Protein AF-A0A4R1HUL8-F1 (afdb_monomer)

InterPro domains:
  IPR018727 Protein of unknown function DUF2267 [PF10025] (7-65)
  IPR038282 DUF2267 superfamily [G3DSA:1.10.490.110] (2-72)

pLDDT: mean 78.18, std 15.73, range [41.16, 95.56]

Solvent-accessible surface area (backbone atoms only — not comparable to full-atom values): 4805 Å² total; per-residue (Å²): 133,85,75,66,52,60,65,63,50,29,53,48,48,13,63,76,70,66,42,96,40,59,65,57,22,46,54,54,48,50,52,53,50,34,62,50,47,76,75,42,54,76,69,52,36,51,58,54,45,70,73,41,35,72,78,55,30,71,71,49,56,75,74,72,79,95,73,75,84,80,75,81,76,74,89,80,135

Foldseek 3Di:
DDQDALVRQLVVQCVVVVPPDSVVSLVVLLVVLLVVLVVDDPVRNVVSLVSDHPVSSVSNPPDDPPPDPPPPPDDDD

Nearest PDB structures (foldseek):
  2ysk-assembly1_A-2  TM=8.399E-01  e=8.493E-01  Thermus thermophilus HB8
  8umd-assembly1_B  TM=6.764E-01  e=6.923E+00  Salmonella enterica subsp. enterica serovar Typhimurium
  2gsv-assembly1_B  TM=5.203E-01  e=4.286E+00  Bacillus subtilis
  2qyp-assembly1_B  TM=5.388E-01  e=7.351E+00  Homo sapiens

Organism: Pseudonocardia endophytica (NCBI:txid401976)

Mean predicted aligned error: 10.41 Å

Radius of gyration: 18.15 Å; Cα contacts (8 Å, |Δi|>4): 41; chains: 1; bounding box: 34×60×27 Å

Sequence (77 aa):
MSHPTDEAFLTRVQRELRLPDTGRATEASVAVLRSMAENLSPDEARTFSDILPPSLRSQVTPQPPRGGGQHSVAPGD

Structure (mmCIF, N/CA/C/O backbone):
data_AF-A0A4R1HUL8-F1
#
_entry.id   AF-A0A4R1HUL8-F1
#
loop_
_atom_site.group_PDB
_atom_site.id
_atom_site.type_symbol
_atom_site.label_atom_id
_atom_site.label_alt_id
_atom_site.label_comp_id
_atom_site.label_asym_id
_atom_site.label_entity_id
_atom_site.label_seq_id
_atom_site.pdbx_PDB_ins_code
_atom_site.Cartn_x
_atom_site.Cartn_y
_atom_site.Cartn_z
_atom_site.occupancy
_atom_site.B_iso_or_equiv
_atom_site.auth_seq_id
_atom_site.auth_comp_id
_atom_site.auth_asym_id
_atom_site.auth_atom_id
_atom_site.pdbx_PDB_model_num
ATOM 1 N N . MET A 1 1 ? 17.311 7.749 3.785 1.00 41.16 1 MET A N 1
ATOM 2 C CA . MET A 1 1 ? 15.865 8.016 3.634 1.00 41.16 1 MET A CA 1
ATOM 3 C C . MET A 1 1 ? 15.137 6.971 4.458 1.00 41.16 1 MET A C 1
ATOM 5 O O . MET A 1 1 ? 15.349 5.794 4.212 1.00 41.16 1 MET A O 1
ATOM 9 N N . SER A 1 2 ? 14.400 7.367 5.495 1.00 45.91 2 SER A N 1
ATOM 10 C CA . SER A 1 2 ? 13.673 6.415 6.344 1.00 45.91 2 SER A CA 1
ATOM 11 C C . SER A 1 2 ? 12.465 5.884 5.576 1.00 45.91 2 SER A C 1
ATOM 13 O O . SER A 1 2 ? 11.607 6.673 5.182 1.00 45.91 2 SER A O 1
ATOM 15 N N . HIS A 1 3 ? 12.413 4.575 5.326 1.00 54.41 3 HIS A N 1
ATOM 16 C CA . HIS A 1 3 ? 11.234 3.940 4.739 1.00 54.41 3 HIS A CA 1
ATOM 17 C C . HIS A 1 3 ? 10.053 4.108 5.711 1.00 54.41 3 HIS A C 1
ATOM 19 O O . HIS A 1 3 ? 10.243 3.911 6.916 1.00 54.41 3 HIS A O 1
ATOM 25 N N . PRO A 1 4 ? 8.854 4.498 5.242 1.00 59.50 4 PRO A N 1
ATOM 26 C CA . PRO A 1 4 ? 7.679 4.525 6.101 1.00 59.50 4 PRO A CA 1
ATOM 27 C C . PRO A 1 4 ? 7.434 3.114 6.639 1.00 59.50 4 PRO A C 1
ATOM 29 O O . PRO A 1 4 ? 7.446 2.145 5.879 1.00 59.50 4 PRO A O 1
ATOM 32 N N . THR A 1 5 ? 7.226 2.995 7.948 1.00 73.75 5 THR A N 1
ATOM 33 C CA . THR A 1 5 ? 6.777 1.737 8.544 1.00 73.75 5 THR A CA 1
ATOM 34 C C . THR A 1 5 ? 5.412 1.368 7.967 1.00 73.75 5 THR A C 1
ATOM 36 O O . THR A 1 5 ? 4.602 2.253 7.669 1.00 73.75 5 THR A O 1
ATOM 39 N N . ASP A 1 6 ? 5.148 0.068 7.813 1.00 78.44 6 ASP A N 1
ATOM 40 C CA . ASP A 1 6 ? 3.876 -0.450 7.294 1.00 78.44 6 ASP A CA 1
ATOM 41 C C . ASP A 1 6 ? 2.672 0.200 8.000 1.00 78.44 6 ASP A C 1
ATOM 43 O O . ASP A 1 6 ? 1.703 0.594 7.354 1.00 78.44 6 ASP A O 1
ATOM 47 N N . GLU A 1 7 ? 2.773 0.415 9.313 1.00 84.25 7 GLU A N 1
ATOM 48 C CA . GLU A 1 7 ? 1.734 1.042 10.131 1.00 84.25 7 GLU A CA 1
ATOM 49 C C . GLU A 1 7 ? 1.456 2.504 9.742 1.00 84.25 7 GLU A C 1
ATOM 51 O O . GLU A 1 7 ? 0.297 2.895 9.597 1.00 84.25 7 GLU A O 1
ATOM 56 N N . ALA A 1 8 ? 2.494 3.312 9.504 1.00 86.88 8 ALA A N 1
ATOM 57 C CA . ALA A 1 8 ? 2.331 4.715 9.122 1.00 86.88 8 ALA A CA 1
ATOM 58 C C . ALA A 1 8 ? 1.725 4.853 7.718 1.00 86.88 8 ALA A C 1
ATOM 60 O O . ALA A 1 8 ? 0.882 5.722 7.478 1.00 86.88 8 ALA A O 1
ATOM 61 N N . PHE A 1 9 ? 2.128 3.975 6.796 1.00 87.88 9 PHE A N 1
ATOM 62 C CA . PHE A 1 9 ? 1.558 3.919 5.454 1.00 87.88 9 PHE A CA 1
ATOM 63 C C . PHE A 1 9 ? 0.080 3.509 5.494 1.00 87.88 9 PHE A C 1
ATOM 65 O O . PHE A 1 9 ? -0.773 4.234 4.982 1.00 87.88 9 PHE A O 1
ATOM 72 N N . LEU A 1 10 ? -0.239 2.393 6.156 1.00 90.44 10 LEU A N 1
ATOM 73 C CA . LEU A 1 10 ? -1.601 1.860 6.209 1.00 90.44 10 LEU A CA 1
ATOM 74 C C . LEU A 1 10 ? -2.557 2.782 6.971 1.00 90.44 10 LEU A C 1
ATOM 76 O O . LEU A 1 10 ? -3.681 2.986 6.522 1.00 90.44 10 LEU A O 1
ATOM 80 N N . THR A 1 11 ? -2.100 3.416 8.055 1.00 91.25 11 THR A N 1
ATOM 81 C CA . THR A 1 11 ? -2.885 4.429 8.783 1.00 91.25 11 THR A CA 1
ATOM 82 C C . THR A 1 11 ? -3.220 5.619 7.885 1.00 91.25 11 THR A C 1
ATOM 84 O O . THR A 1 11 ? -4.334 6.148 7.919 1.00 91.25 11 THR A O 1
ATOM 87 N N . ARG A 1 12 ? -2.277 6.040 7.031 1.00 91.31 12 ARG A N 1
ATOM 88 C CA . ARG A 1 12 ? -2.512 7.125 6.075 1.00 91.31 12 ARG A CA 1
ATOM 89 C C . ARG A 1 12 ? -3.517 6.718 5.002 1.00 91.31 12 ARG A C 1
ATOM 91 O O . ARG A 1 12 ? -4.451 7.474 4.760 1.00 91.31 12 ARG A O 1
ATOM 98 N N . VAL A 1 13 ? -3.369 5.529 4.415 1.00 91.56 13 VAL A N 1
ATOM 99 C CA . VAL A 1 13 ? 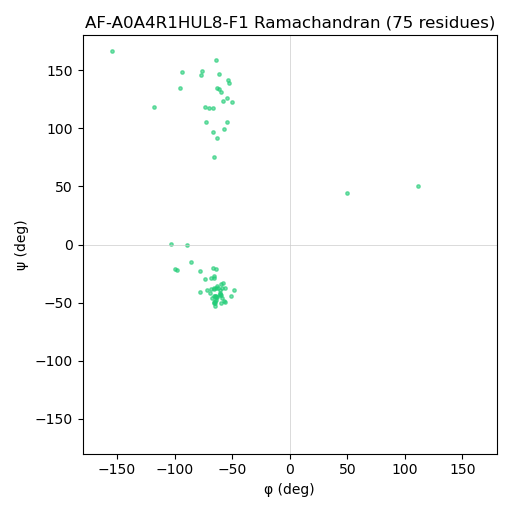-4.318 4.984 3.428 1.00 91.56 13 VAL A CA 1
ATOM 100 C C . VAL A 1 13 ? -5.718 4.867 4.026 1.00 91.56 13 VAL A C 1
ATOM 102 O O . VAL A 1 13 ? -6.686 5.311 3.412 1.00 91.56 13 VAL A O 1
ATOM 105 N N . GLN A 1 14 ? -5.826 4.333 5.245 1.00 93.69 14 GLN A N 1
ATOM 106 C CA . GLN A 1 14 ? -7.093 4.217 5.958 1.00 93.69 14 GLN A CA 1
ATOM 107 C C . GLN A 1 14 ? -7.769 5.581 6.113 1.00 93.69 14 GLN A C 1
ATOM 109 O O . GLN A 1 14 ? -8.952 5.720 5.810 1.00 93.69 14 GLN A O 1
ATOM 114 N N . ARG A 1 15 ? -7.020 6.593 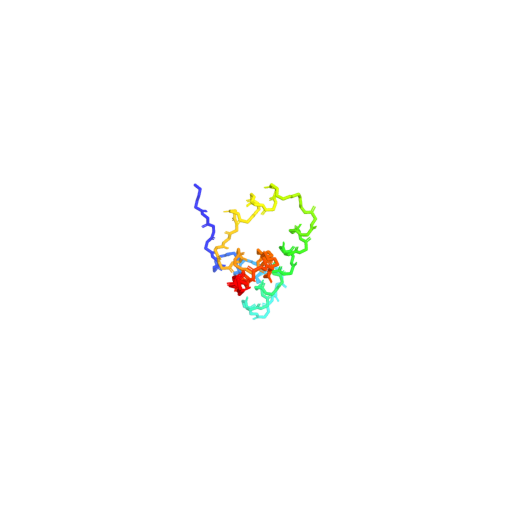6.564 1.00 94.50 15 ARG A N 1
ATOM 115 C CA . ARG A 1 15 ? -7.546 7.943 6.783 1.00 94.50 15 ARG A CA 1
ATOM 116 C C . ARG A 1 15 ? -7.970 8.622 5.478 1.00 94.50 15 ARG A C 1
ATOM 118 O O . ARG A 1 15 ? -9.034 9.235 5.446 1.00 94.50 15 ARG A O 1
ATOM 125 N N . GLU A 1 16 ? -7.157 8.521 4.431 1.00 95.56 16 GLU A N 1
ATOM 126 C CA . GLU A 1 16 ? -7.424 9.139 3.122 1.00 95.56 16 GLU A CA 1
ATOM 127 C C . GLU A 1 16 ? -8.668 8.534 2.461 1.00 95.56 16 GLU A C 1
ATOM 129 O O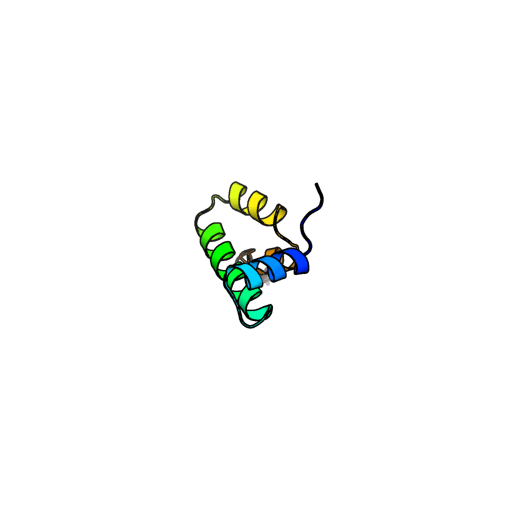 . GLU A 1 16 ? -9.534 9.258 1.974 1.00 95.56 16 GLU A O 1
ATOM 134 N N . LEU A 1 17 ? -8.795 7.206 2.503 1.00 93.62 17 LEU A N 1
ATOM 135 C CA . LEU A 1 17 ? -9.907 6.472 1.893 1.00 93.62 17 LEU A CA 1
ATOM 136 C C . LEU A 1 17 ? -11.105 6.283 2.839 1.00 93.62 17 LEU A C 1
ATOM 138 O O . LEU A 1 17 ? -12.104 5.685 2.446 1.00 93.62 17 LEU A O 1
ATOM 142 N N . ARG A 1 18 ? -11.014 6.786 4.079 1.00 95.38 18 ARG A N 1
ATOM 143 C CA . ARG A 1 18 ? -12.008 6.607 5.155 1.00 95.38 18 ARG A CA 1
ATOM 144 C C . ARG A 1 18 ? -12.420 5.145 5.347 1.00 95.38 18 ARG A C 1
ATOM 146 O O . ARG A 1 18 ? -13.602 4.827 5.471 1.00 95.38 18 ARG A O 1
ATOM 153 N N . LEU A 1 19 ? -11.435 4.255 5.351 1.00 94.56 19 LEU A N 1
ATOM 154 C CA . LEU A 1 19 ? -11.666 2.822 5.492 1.00 94.56 19 LEU A CA 1
ATOM 155 C C . LEU A 1 19 ? -11.968 2.456 6.953 1.00 94.56 19 LEU A C 1
ATOM 157 O O . LEU A 1 19 ? -11.409 3.068 7.870 1.00 94.56 19 LEU A O 1
ATOM 161 N N . PRO A 1 20 ? -12.838 1.456 7.182 1.00 90.38 20 PRO A N 1
ATOM 162 C CA . PRO A 1 20 ? -13.313 1.111 8.521 1.00 90.38 20 PRO A CA 1
ATOM 163 C C . PRO A 1 20 ? -12.200 0.575 9.427 1.00 90.38 20 PRO A C 1
ATOM 165 O O . PRO A 1 20 ? -12.243 0.773 10.637 1.00 90.38 20 PRO A O 1
ATOM 168 N N . ASP A 1 21 ? -11.185 -0.059 8.844 1.00 90.56 21 ASP A N 1
ATOM 169 C CA . ASP A 1 21 ? -10.087 -0.686 9.564 1.00 90.56 21 ASP A CA 1
ATOM 170 C C . ASP A 1 21 ? -8.821 -0.771 8.700 1.00 90.56 21 ASP A C 1
ATOM 172 O O . ASP A 1 21 ? -8.834 -0.570 7.478 1.00 90.56 21 ASP A O 1
ATOM 176 N N . THR A 1 22 ? -7.706 -1.073 9.360 1.00 87.62 22 THR 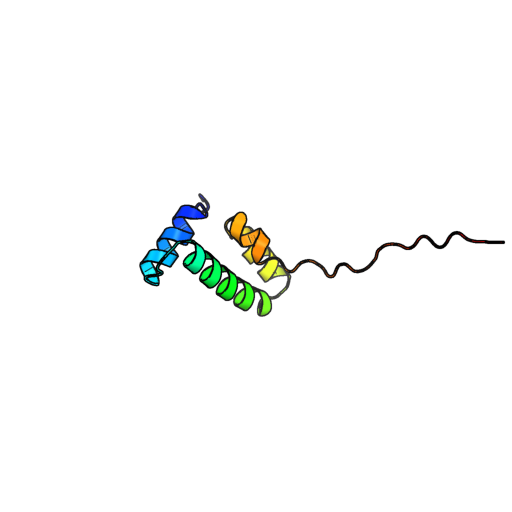A N 1
ATOM 177 C CA . THR A 1 22 ? -6.390 -1.219 8.736 1.00 87.62 22 THR A CA 1
ATOM 178 C C . THR A 1 22 ? -6.327 -2.419 7.789 1.00 87.62 22 THR A C 1
ATOM 180 O O . THR A 1 22 ? -5.579 -2.373 6.818 1.00 87.62 22 THR A O 1
ATOM 183 N N . GLY A 1 23 ? -7.137 -3.462 8.011 1.00 88.88 23 GLY A N 1
ATOM 184 C CA . GLY A 1 23 ? -7.219 -4.629 7.130 1.00 88.88 23 GLY A CA 1
ATOM 185 C C . GLY A 1 23 ? -7.743 -4.257 5.744 1.00 88.88 23 GLY A C 1
ATOM 186 O O . GLY A 1 23 ? -7.126 -4.600 4.737 1.00 88.88 23 GLY A O 1
ATOM 187 N N . ARG A 1 24 ? -8.802 -3.442 5.675 1.00 91.56 24 ARG A N 1
ATOM 188 C CA . ARG A 1 24 ? -9.292 -2.869 4.409 1.00 91.56 24 ARG A CA 1
ATOM 189 C C . ARG A 1 24 ? -8.265 -1.967 3.737 1.00 91.56 24 ARG A C 1
ATOM 191 O O . ARG A 1 24 ? -8.144 -1.989 2.513 1.00 91.56 24 ARG A O 1
ATOM 198 N N . ALA A 1 25 ? -7.506 -1.195 4.514 1.00 92.06 25 ALA A N 1
ATOM 199 C CA . ALA A 1 25 ? -6.412 -0.390 3.974 1.00 92.06 25 ALA A CA 1
ATOM 200 C C . ALA A 1 25 ? -5.301 -1.266 3.378 1.00 92.06 25 ALA A C 1
ATOM 202 O O . ALA A 1 25 ? -4.757 -0.929 2.324 1.00 92.06 25 ALA A O 1
ATOM 203 N N . THR A 1 26 ? -5.007 -2.412 3.995 1.00 91.06 26 THR A N 1
ATOM 204 C CA . THR A 1 26 ? -4.077 -3.406 3.452 1.00 91.06 26 THR A CA 1
ATOM 205 C C . THR A 1 26 ? -4.605 -4.010 2.156 1.00 91.06 26 THR A C 1
ATOM 207 O O . THR A 1 26 ? -3.881 -3.993 1.165 1.00 91.06 26 THR A O 1
ATOM 210 N N . GLU A 1 27 ? -5.856 -4.478 2.122 1.00 91.62 27 GLU A N 1
ATOM 211 C CA . GLU A 1 27 ? -6.476 -5.059 0.919 1.00 91.62 27 GLU A CA 1
ATOM 212 C C . GLU A 1 27 ? -6.443 -4.087 -0.268 1.00 91.62 27 GLU A C 1
ATOM 214 O O . GLU A 1 27 ? -5.977 -4.443 -1.352 1.00 91.62 27 GLU A O 1
ATOM 219 N N . ALA A 1 28 ? -6.878 -2.842 -0.051 1.00 93.00 28 ALA A N 1
ATOM 220 C CA . ALA A 1 28 ? -6.874 -1.804 -1.078 1.00 93.00 28 ALA A CA 1
ATOM 221 C C . ALA A 1 28 ? -5.454 -1.512 -1.583 1.00 93.00 28 ALA A C 1
ATOM 223 O O . ALA A 1 28 ? -5.223 -1.420 -2.789 1.00 93.00 28 ALA A O 1
ATOM 224 N N . SER A 1 29 ? -4.491 -1.416 -0.662 1.00 91.81 29 SER A N 1
ATOM 225 C CA . SER A 1 29 ? -3.091 -1.171 -1.012 1.00 91.81 29 SER A CA 1
ATOM 226 C C . SER A 1 29 ? -2.515 -2.322 -1.833 1.00 91.81 29 SER A C 1
ATOM 228 O O . SER A 1 29 ? -1.930 -2.086 -2.884 1.00 91.81 29 SER A O 1
ATOM 230 N N . VAL A 1 30 ? -2.718 -3.571 -1.406 1.00 90.75 30 VAL A N 1
ATOM 231 C CA . VAL A 1 30 ? -2.234 -4.758 -2.128 1.00 90.75 30 VAL A CA 1
ATOM 232 C C . VAL A 1 30 ? -2.839 -4.834 -3.526 1.00 90.75 30 VAL A C 1
ATOM 234 O O . VAL A 1 30 ? -2.107 -5.096 -4.478 1.00 90.75 30 VAL A O 1
ATOM 237 N N . ALA A 1 31 ? -4.138 -4.564 -3.673 1.00 90.38 31 ALA A N 1
ATOM 238 C CA . ALA A 1 31 ? -4.800 -4.571 -4.975 1.00 90.38 31 ALA A CA 1
ATOM 239 C C . ALA A 1 31 ? -4.174 -3.551 -5.938 1.00 90.38 31 ALA A C 1
ATOM 241 O O . ALA A 1 31 ? -3.783 -3.913 -7.045 1.00 90.38 31 ALA A O 1
ATOM 242 N N . VAL A 1 32 ? -4.005 -2.299 -5.502 1.00 90.75 32 VAL A N 1
ATOM 243 C CA . VAL A 1 32 ? -3.404 -1.239 -6.328 1.00 90.75 32 VAL A CA 1
ATOM 244 C C . VAL A 1 32 ? -1.949 -1.559 -6.674 1.00 90.75 32 VAL A C 1
ATOM 246 O O . VAL A 1 32 ? -1.548 -1.432 -7.830 1.00 90.75 32 VAL A O 1
ATOM 249 N N . LEU A 1 33 ? -1.158 -2.002 -5.694 1.00 90.00 33 LEU A N 1
ATOM 250 C CA . LEU A 1 33 ? 0.251 -2.330 -5.904 1.00 90.00 33 LEU A CA 1
ATOM 251 C C . LEU A 1 33 ? 0.433 -3.531 -6.846 1.00 90.00 33 LEU A C 1
ATOM 253 O O . LEU A 1 33 ? 1.342 -3.505 -7.673 1.00 90.00 33 LEU A O 1
ATOM 257 N N . ARG A 1 34 ? -0.433 -4.552 -6.767 1.00 87.44 34 ARG A N 1
ATOM 258 C CA . ARG A 1 34 ? -0.430 -5.683 -7.711 1.00 87.44 34 ARG A CA 1
ATOM 259 C C . ARG A 1 34 ? -0.784 -5.237 -9.123 1.00 87.44 34 ARG A C 1
ATOM 261 O O . ARG A 1 34 ? -0.025 -5.537 -10.036 1.00 87.44 34 ARG A O 1
ATOM 268 N N . SER A 1 35 ? -1.861 -4.468 -9.284 1.00 88.19 35 SER A N 1
ATOM 269 C CA . SER A 1 35 ? -2.250 -3.941 -10.596 1.00 88.19 35 SER A CA 1
ATOM 270 C C . SER A 1 35 ? -1.145 -3.086 -11.219 1.00 88.19 35 SER A C 1
ATOM 272 O O . SER A 1 35 ? -0.925 -3.145 -12.424 1.00 88.19 35 SER A O 1
ATOM 274 N N . MET A 1 36 ? -0.414 -2.304 -10.414 1.00 87.88 36 MET A N 1
ATOM 275 C CA . MET A 1 36 ? 0.755 -1.570 -10.907 1.00 87.88 36 MET A CA 1
ATOM 276 C C . MET A 1 36 ? 1.872 -2.524 -11.328 1.00 87.88 36 MET A C 1
ATOM 278 O O . MET A 1 36 ? 2.356 -2.407 -12.447 1.00 87.88 36 MET A O 1
ATOM 282 N N . ALA A 1 37 ? 2.236 -3.494 -10.485 1.00 86.00 37 ALA A N 1
ATOM 283 C CA . ALA A 1 37 ? 3.304 -4.449 -10.780 1.00 86.00 37 ALA A CA 1
ATOM 284 C C . ALA A 1 37 ? 3.069 -5.251 -12.074 1.00 86.00 37 ALA A C 1
ATOM 286 O O . ALA A 1 37 ? 4.028 -5.544 -12.781 1.00 86.00 37 ALA A O 1
ATOM 287 N N . GLU A 1 38 ? 1.815 -5.558 -12.418 1.00 86.44 38 GLU A N 1
ATOM 288 C CA . GLU A 1 38 ? 1.451 -6.252 -13.664 1.00 86.44 38 GLU A CA 1
ATOM 289 C C . GLU A 1 38 ? 1.720 -5.432 -14.936 1.00 86.44 38 GLU A C 1
ATOM 291 O O . GLU A 1 38 ? 1.838 -6.002 -16.018 1.00 86.44 38 GLU A O 1
ATOM 296 N N . ASN A 1 39 ? 1.834 -4.108 -14.816 1.00 87.62 39 ASN A N 1
ATOM 297 C CA . ASN A 1 39 ? 2.084 -3.198 -15.935 1.00 87.62 39 ASN A CA 1
ATOM 298 C C . ASN A 1 39 ? 3.542 -2.712 -16.005 1.00 87.62 39 ASN A C 1
ATOM 300 O O . ASN A 1 39 ? 3.878 -1.925 -16.889 1.00 87.62 39 ASN A O 1
ATOM 304 N N . LEU A 1 40 ? 4.399 -3.150 -15.080 1.00 87.62 40 LEU A N 1
ATOM 305 C CA . LEU A 1 40 ? 5.804 -2.755 -15.023 1.00 87.62 40 LEU A CA 1
ATOM 306 C C . LEU A 1 40 ? 6.697 -3.750 -15.765 1.00 87.62 40 LEU A C 1
ATOM 308 O O . LEU A 1 40 ? 6.467 -4.961 -15.756 1.00 87.62 40 LEU A O 1
ATOM 312 N N . SER A 1 41 ? 7.785 -3.240 -16.341 1.00 86.88 41 SER A N 1
ATOM 313 C CA . SER A 1 41 ? 8.869 -4.088 -16.835 1.00 86.88 41 SER A CA 1
ATOM 314 C C . SER A 1 41 ? 9.535 -4.838 -15.667 1.00 86.88 41 SER A C 1
ATOM 316 O O . SER A 1 41 ? 9.483 -4.370 -14.529 1.00 86.88 41 SER A O 1
ATOM 318 N N . PRO A 1 42 ? 10.239 -5.961 -15.901 1.00 80.88 42 PRO A N 1
ATOM 319 C CA . PRO A 1 42 ? 10.858 -6.747 -14.825 1.00 80.88 42 PRO A CA 1
ATOM 320 C C . PRO A 1 42 ? 11.820 -5.941 -13.936 1.00 80.88 42 PRO A C 1
ATOM 322 O O . PRO A 1 42 ? 11.860 -6.131 -12.720 1.00 80.88 42 PRO A O 1
ATOM 325 N N . ASP A 1 43 ? 12.577 -5.023 -14.540 1.00 83.69 43 ASP A N 1
ATOM 326 C CA . ASP A 1 43 ? 13.538 -4.156 -13.848 1.00 83.69 43 ASP A CA 1
ATOM 327 C C . ASP A 1 43 ? 12.832 -3.081 -12.993 1.00 83.69 43 ASP A C 1
ATOM 329 O O . ASP A 1 43 ? 13.192 -2.821 -11.840 1.00 83.69 43 ASP A O 1
ATOM 333 N N . GLU A 1 44 ? 11.734 -2.533 -13.520 1.00 86.44 44 GLU A N 1
ATOM 334 C CA . GLU A 1 44 ? 10.878 -1.566 -12.831 1.00 86.44 44 GLU A CA 1
ATOM 335 C C . GLU A 1 44 ? 10.120 -2.220 -11.672 1.00 86.44 44 GLU A C 1
ATOM 337 O O . GLU A 1 44 ? 10.066 -1.659 -10.582 1.00 86.44 44 GLU A O 1
ATOM 342 N N . ALA A 1 45 ? 9.600 -3.437 -11.861 1.00 82.25 45 ALA A N 1
ATOM 343 C CA . ALA A 1 45 ? 8.922 -4.207 -10.821 1.00 82.25 45 ALA A CA 1
ATOM 344 C C . ALA A 1 45 ? 9.864 -4.555 -9.656 1.00 82.25 45 ALA A C 1
ATOM 346 O O . ALA A 1 45 ? 9.452 -4.545 -8.490 1.00 82.25 45 ALA A O 1
ATOM 347 N N . ARG A 1 46 ? 11.144 -4.825 -9.949 1.00 82.38 46 ARG A N 1
ATOM 348 C CA . ARG A 1 46 ? 12.174 -5.062 -8.929 1.00 82.38 46 ARG A CA 1
ATOM 349 C C . ARG A 1 46 ? 12.441 -3.802 -8.110 1.00 82.38 46 ARG A C 1
ATOM 351 O O . ARG A 1 46 ? 12.343 -3.847 -6.886 1.00 82.38 46 ARG A O 1
ATOM 358 N N . THR A 1 47 ? 12.673 -2.681 -8.789 1.00 86.12 47 THR A N 1
ATOM 359 C CA . THR A 1 47 ? 12.873 -1.368 -8.155 1.00 86.12 47 THR A CA 1
ATOM 360 C C . THR A 1 47 ? 11.656 -0.960 -7.321 1.00 86.12 47 THR A C 1
ATOM 362 O O . THR A 1 47 ? 11.789 -0.529 -6.176 1.00 86.12 47 THR A O 1
ATOM 365 N N . PHE A 1 48 ? 10.455 -1.167 -7.862 1.00 85.25 48 PHE A N 1
ATOM 366 C CA . PHE A 1 48 ? 9.187 -0.935 -7.181 1.00 85.25 48 PHE A CA 1
ATOM 367 C C . PHE A 1 48 ? 9.048 -1.793 -5.919 1.00 85.25 48 PHE A C 1
ATOM 369 O O . PHE A 1 48 ? 8.638 -1.299 -4.877 1.00 85.25 48 PHE A O 1
ATOM 376 N N . SER A 1 49 ? 9.452 -3.060 -5.965 1.00 82.56 49 SER A N 1
ATOM 377 C CA . SER A 1 49 ? 9.393 -3.951 -4.801 1.00 82.56 49 SER A CA 1
ATOM 378 C C . SER A 1 49 ? 10.376 -3.566 -3.689 1.00 82.56 49 SER A C 1
ATOM 380 O O . SER A 1 49 ? 10.097 -3.830 -2.520 1.00 82.56 49 SER A O 1
ATOM 382 N N . ASP A 1 50 ? 11.514 -2.949 -4.024 1.00 84.50 50 ASP A N 1
ATOM 383 C CA . ASP A 1 50 ? 12.530 -2.527 -3.048 1.00 84.50 50 ASP A CA 1
ATOM 384 C C . ASP A 1 50 ? 12.159 -1.238 -2.295 1.00 84.50 50 ASP A C 1
ATOM 386 O O . ASP A 1 50 ? 12.634 -1.021 -1.179 1.00 84.50 50 ASP A O 1
ATOM 390 N N . ILE A 1 51 ? 11.278 -0.401 -2.852 1.00 85.94 51 ILE A N 1
ATOM 391 C CA . ILE A 1 51 ? 10.789 0.808 -2.165 1.00 85.94 51 ILE A CA 1
ATOM 392 C C . ILE A 1 51 ? 9.597 0.534 -1.239 1.00 85.94 51 ILE A C 1
ATOM 394 O O . ILE A 1 51 ? 9.268 1.382 -0.403 1.00 85.94 51 ILE A O 1
ATOM 398 N N . LEU A 1 52 ? 8.950 -0.628 -1.369 1.00 83.69 52 LEU A N 1
ATOM 399 C CA . LEU A 1 52 ? 7.767 -0.968 -0.586 1.00 83.69 52 LEU A CA 1
ATOM 400 C C . LEU A 1 52 ? 8.103 -1.366 0.855 1.00 83.69 52 LEU A C 1
ATOM 402 O O . LEU A 1 52 ? 9.137 -1.988 1.111 1.00 83.69 52 LEU A O 1
ATOM 406 N N . PRO A 1 53 ? 7.183 -1.090 1.797 1.00 83.00 53 PRO A N 1
ATOM 407 C CA . PRO A 1 53 ? 7.234 -1.672 3.127 1.00 83.00 53 PRO A CA 1
ATOM 408 C C . PRO A 1 53 ? 7.329 -3.210 3.065 1.00 83.00 53 PRO A C 1
ATOM 410 O O . PRO A 1 53 ? 6.684 -3.834 2.211 1.00 83.00 53 PRO A O 1
ATOM 413 N N . PRO A 1 54 ? 8.117 -3.845 3.950 1.00 81.06 54 PRO A N 1
ATOM 414 C CA . PRO A 1 54 ? 8.434 -5.271 3.867 1.00 81.06 54 PRO A CA 1
ATOM 415 C C . PRO A 1 54 ? 7.200 -6.185 3.919 1.00 81.06 54 PRO A C 1
ATOM 417 O O . PRO A 1 54 ? 7.171 -7.214 3.230 1.00 81.06 54 PRO A O 1
ATOM 420 N N . SER A 1 55 ? 6.154 -5.810 4.664 1.00 80.88 55 SER A N 1
ATOM 421 C CA . SER A 1 55 ? 4.932 -6.625 4.744 1.00 80.88 55 SER A CA 1
ATOM 422 C C . SER A 1 55 ? 4.103 -6.530 3.462 1.00 80.88 55 SER A C 1
ATOM 424 O O . SER A 1 55 ? 3.446 -7.498 3.084 1.00 80.88 55 SER A O 1
ATOM 426 N N . LEU A 1 56 ? 4.164 -5.399 2.751 1.00 82.81 56 LEU A N 1
ATOM 427 C CA . LEU A 1 56 ? 3.503 -5.224 1.454 1.00 82.81 56 LEU A CA 1
ATOM 428 C C . LEU A 1 56 ? 4.283 -5.896 0.325 1.00 82.81 56 LEU A C 1
ATOM 430 O O . LEU A 1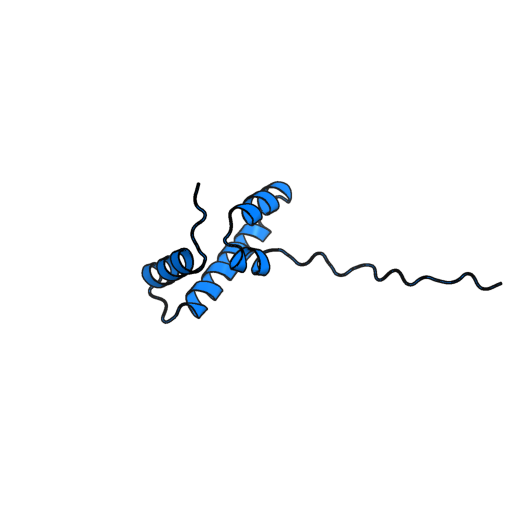 56 ? 3.677 -6.568 -0.508 1.00 82.81 56 LEU A O 1
ATOM 434 N N . ARG A 1 57 ? 5.620 -5.799 0.337 1.00 84.25 57 ARG A N 1
ATOM 435 C CA . ARG A 1 57 ? 6.508 -6.472 -0.629 1.00 84.25 57 ARG A CA 1
ATOM 436 C C . ARG A 1 57 ? 6.202 -7.967 -0.743 1.00 84.25 57 ARG A C 1
ATOM 438 O O . ARG A 1 57 ? 6.098 -8.499 -1.848 1.00 84.25 57 ARG A O 1
ATOM 445 N N . SER A 1 58 ? 6.009 -8.629 0.397 1.00 79.44 58 SER A N 1
ATOM 446 C CA . SER A 1 58 ? 5.705 -10.065 0.462 1.00 79.44 58 SER A CA 1
ATOM 447 C C . SER A 1 58 ? 4.363 -10.437 -0.187 1.00 79.44 58 SER A C 1
ATOM 449 O O . SER A 1 58 ? 4.173 -11.589 -0.562 1.00 79.44 58 SER A O 1
ATOM 451 N N . GLN A 1 59 ? 3.446 -9.476 -0.346 1.00 77.94 59 GLN A N 1
ATOM 452 C CA . GLN A 1 59 ? 2.119 -9.689 -0.935 1.00 77.94 59 GLN A CA 1
ATOM 453 C C . GLN A 1 59 ? 2.029 -9.317 -2.419 1.00 77.94 59 GLN A C 1
ATOM 455 O O . GLN A 1 59 ? 1.134 -9.797 -3.114 1.00 77.94 59 GLN A O 1
ATOM 460 N N . VAL A 1 60 ? 2.932 -8.462 -2.907 1.00 74.81 60 VAL A N 1
ATOM 461 C CA . VAL A 1 60 ? 2.932 -7.999 -4.306 1.00 74.81 60 VAL A CA 1
ATOM 462 C C . VAL A 1 60 ? 3.926 -8.737 -5.187 1.00 74.81 60 VAL A C 1
ATOM 464 O O . VAL A 1 60 ? 3.760 -8.736 -6.402 1.00 74.81 60 VAL A O 1
ATOM 467 N N . THR A 1 61 ? 4.944 -9.373 -4.599 1.00 67.19 61 THR A N 1
ATOM 468 C CA . THR A 1 61 ? 5.914 -10.146 -5.374 1.00 67.19 61 THR A CA 1
ATOM 469 C C . THR A 1 61 ? 5.187 -11.350 -5.975 1.00 67.19 61 THR A C 1
ATOM 471 O O . THR A 1 61 ? 4.698 -12.192 -5.213 1.00 67.19 61 THR A O 1
ATOM 474 N N . PRO A 1 62 ? 5.100 -11.469 -7.313 1.00 56.53 62 PRO A N 1
ATOM 475 C CA . PRO A 1 62 ? 4.578 -12.673 -7.931 1.00 56.53 62 PRO A CA 1
ATOM 476 C C . PRO A 1 62 ? 5.451 -13.828 -7.450 1.00 56.53 62 PRO A C 1
ATOM 478 O O . PRO A 1 62 ? 6.675 -13.779 -7.596 1.00 56.53 62 PRO A O 1
ATOM 481 N N . GLN A 1 63 ? 4.855 -14.855 -6.840 1.00 49.97 63 GLN A N 1
ATOM 482 C CA . GLN A 1 63 ? 5.603 -16.083 -6.601 1.00 49.97 63 GLN A CA 1
ATOM 483 C C . GLN A 1 63 ? 6.157 -16.525 -7.960 1.00 49.97 63 GLN A C 1
ATOM 485 O O . GLN A 1 63 ? 5.367 -16.628 -8.906 1.00 49.97 63 GLN A O 1
ATOM 490 N N . PRO A 1 64 ? 7.478 -16.764 -8.098 1.00 50.34 64 PRO A N 1
ATOM 491 C CA . PRO A 1 64 ? 7.969 -17.396 -9.308 1.00 50.34 64 PRO A CA 1
ATOM 492 C C . PRO A 1 64 ? 7.150 -18.676 -9.497 1.00 50.34 64 PRO A C 1
ATOM 494 O O . PRO A 1 64 ? 6.835 -19.335 -8.493 1.00 50.34 64 PRO A O 1
ATOM 497 N N . PRO A 1 65 ? 6.740 -19.009 -10.735 1.00 44.97 65 PRO A N 1
ATOM 498 C CA . PRO A 1 65 ? 6.007 -20.238 -10.972 1.00 44.97 65 PRO A CA 1
ATOM 499 C C . PRO A 1 65 ? 6.793 -21.359 -10.298 1.00 44.97 65 PRO A C 1
ATOM 501 O O . PRO A 1 65 ? 7.987 -21.520 -10.549 1.00 44.97 65 PRO A O 1
ATOM 504 N N . ARG A 1 66 ? 6.145 -22.079 -9.374 1.00 48.59 66 ARG A N 1
ATOM 505 C CA . ARG A 1 66 ? 6.694 -23.285 -8.747 1.00 48.59 66 ARG A CA 1
ATOM 506 C C . ARG A 1 66 ? 6.825 -24.349 -9.840 1.00 48.59 66 ARG A C 1
A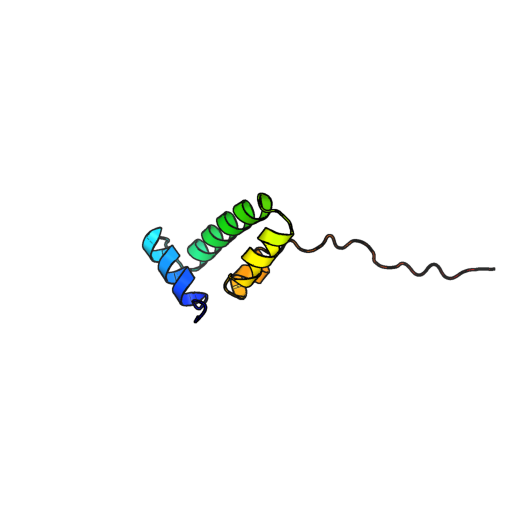TOM 508 O O . ARG A 1 66 ? 5.996 -25.242 -9.953 1.00 48.59 66 ARG A O 1
ATOM 515 N N . GLY A 1 67 ? 7.825 -24.195 -10.695 1.00 50.16 67 GLY A N 1
ATOM 516 C CA . GLY A 1 67 ? 8.152 -25.073 -11.801 1.00 50.16 67 GLY A CA 1
ATOM 517 C C . GLY A 1 67 ? 9.541 -25.642 -11.574 1.00 50.16 67 GLY A C 1
ATOM 518 O O . GLY A 1 67 ? 10.514 -24.897 -11.520 1.00 50.16 67 GLY A O 1
ATOM 519 N N . GLY A 1 68 ? 9.614 -26.966 -11.445 1.00 48.84 68 GLY A N 1
ATOM 520 C CA . GLY A 1 68 ? 10.872 -27.707 -11.473 1.00 48.84 68 GLY A CA 1
ATOM 521 C C . GLY A 1 68 ? 11.279 -28.331 -10.145 1.00 48.84 68 GLY A C 1
ATOM 522 O O . GLY A 1 68 ? 12.426 -28.196 -9.729 1.00 48.84 68 GLY A O 1
ATOM 523 N N . GLY A 1 69 ? 10.374 -29.076 -9.499 1.00 47.94 69 GLY A N 1
ATOM 524 C CA . GLY A 1 69 ? 10.828 -30.230 -8.730 1.00 47.94 69 GLY A CA 1
ATOM 525 C C . GLY A 1 69 ? 11.651 -31.099 -9.678 1.00 47.94 69 GLY A C 1
ATOM 526 O O . GLY A 1 69 ? 11.104 -31.696 -10.602 1.00 47.94 69 GLY A O 1
ATOM 527 N N . GLN A 1 70 ? 12.970 -31.073 -9.509 1.00 55.81 70 GLN A N 1
ATOM 528 C CA . GLN A 1 70 ? 13.900 -31.952 -10.198 1.00 55.81 70 GLN A CA 1
ATO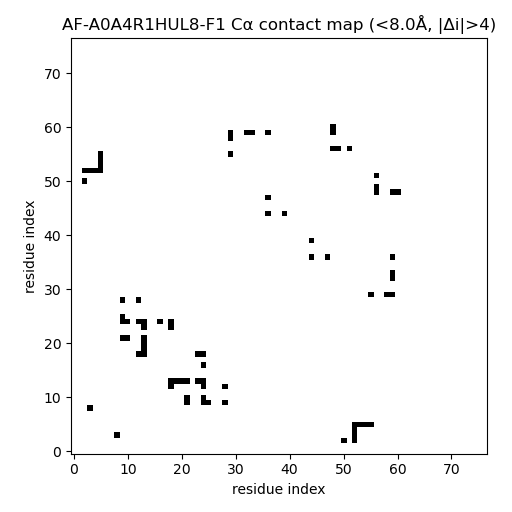M 529 C C . GLN A 1 70 ? 13.563 -33.372 -9.742 1.00 55.81 70 GLN A C 1
ATOM 531 O O . GLN A 1 70 ? 14.009 -33.828 -8.692 1.00 55.81 70 GLN A O 1
ATOM 536 N N . HIS A 1 71 ? 12.692 -34.045 -10.492 1.00 57.00 71 HIS A N 1
ATOM 537 C CA . HIS A 1 71 ? 12.541 -35.484 -10.401 1.00 57.00 71 HIS A CA 1
ATOM 538 C C . HIS A 1 71 ? 13.858 -36.054 -10.927 1.00 57.00 71 HIS A C 1
ATOM 540 O O . HIS A 1 71 ? 14.083 -36.113 -12.136 1.00 57.00 71 HIS A O 1
ATOM 546 N N . SER A 1 72 ? 14.768 -36.383 -10.011 1.00 49.56 72 SER A N 1
ATOM 5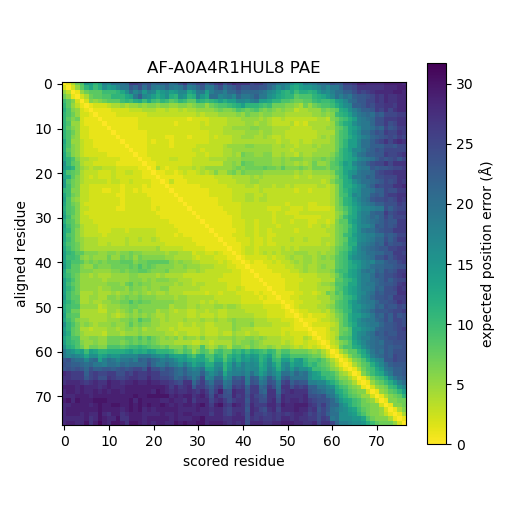47 C CA . SER A 1 72 ? 15.939 -37.195 -10.309 1.00 49.56 72 SER A CA 1
ATOM 548 C C . SER A 1 72 ? 15.451 -38.518 -10.889 1.00 49.56 72 SER A C 1
ATOM 550 O O . SER A 1 72 ? 15.024 -39.404 -10.153 1.00 49.56 72 SER A O 1
ATOM 552 N N . VAL A 1 73 ? 15.478 -38.646 -12.213 1.00 63.34 73 VAL A N 1
ATOM 553 C CA . VAL A 1 73 ? 15.407 -39.953 -12.858 1.00 63.34 73 VAL A CA 1
ATOM 554 C C . VAL A 1 73 ? 16.761 -40.617 -12.627 1.00 63.34 73 VAL A C 1
ATOM 556 O O . VAL A 1 73 ? 17.779 -40.206 -13.178 1.00 63.34 73 VAL A O 1
ATOM 559 N N . ALA A 1 74 ? 16.794 -41.586 -11.715 1.00 62.25 74 ALA A N 1
ATOM 560 C CA . ALA A 1 74 ? 17.929 -42.488 -11.597 1.00 62.25 74 ALA A CA 1
ATOM 561 C C . ALA A 1 74 ? 18.071 -43.251 -12.927 1.00 62.25 74 ALA A C 1
ATOM 563 O O . ALA A 1 74 ? 17.054 -43.729 -13.440 1.00 62.25 74 ALA A O 1
ATOM 564 N N . PRO A 1 75 ? 19.278 -43.375 -13.505 1.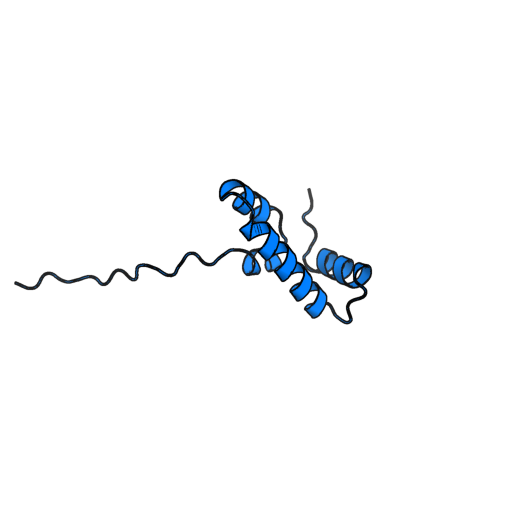00 65.50 75 PRO A N 1
ATOM 565 C CA . PRO A 1 75 ? 19.469 -44.279 -14.623 1.00 65.50 75 PRO A CA 1
ATOM 566 C C . PRO A 1 75 ? 19.364 -45.707 -14.080 1.00 65.50 75 PRO A C 1
ATOM 568 O O . PRO A 1 75 ? 20.117 -46.105 -13.191 1.00 65.50 75 PRO A O 1
ATOM 571 N N . GLY A 1 76 ? 18.361 -46.433 -14.565 1.00 68.38 76 GLY A N 1
ATOM 572 C CA . GLY A 1 76 ? 18.286 -47.880 -14.451 1.00 68.38 76 GLY A CA 1
ATOM 573 C C . GLY A 1 76 ? 18.839 -48.508 -15.726 1.00 68.38 76 GLY A C 1
ATOM 574 O O . GLY A 1 76 ? 18.450 -48.079 -16.813 1.00 68.38 76 GLY A O 1
ATOM 575 N N . ASP A 1 77 ? 19.672 -49.526 -15.510 1.00 53.31 77 ASP A N 1
ATOM 576 C CA . ASP A 1 77 ? 20.359 -50.428 -16.452 1.00 53.31 77 ASP A CA 1
ATOM 577 C C . ASP A 1 77 ? 21.692 -49.931 -17.045 1.00 53.31 77 ASP A C 1
ATOM 579 O O . ASP A 1 77 ? 21.703 -49.174 -18.043 1.00 53.31 77 ASP A O 1
#

Secondary structure (DSSP, 8-state):
-PPPPHHHHHHHHHHHHT-SSHHHHHHHHHHHHHHHHTTS-HHHHHHHHHHS-HHHHHHHSPPPP--------PPP-